Protein AF-A0A359AXW5-F1 (afdb_monomer)

Sequence (117 aa):
MQPSSLARLKNVVDSTGASISRNTLTEYLTFLSDAYLILGISNFSDKLSSRESLKKRYFSDNGLLHIFLLDANTKLMENIVALTLIKQYGDEVYYYNRNMEDKTIEVIPLWKWLLSF

Solvent-accessible surface area (backbone atoms only — not comparable to full-atom values): 7127 Å² total; per-residue (Å²): 109,77,70,46,39,60,69,57,54,48,52,56,46,37,73,73,74,51,82,75,56,72,66,58,53,50,52,53,53,47,51,36,38,76,68,55,51,38,47,74,33,30,42,68,85,48,55,82,80,47,35,79,46,40,29,31,64,38,53,70,46,63,69,68,51,46,77,80,44,82,88,38,65,69,58,48,52,49,36,52,53,51,52,52,47,37,74,73,52,46,91,75,46,57,45,82,83,78,94,62,95,69,81,88,79,83,86,73,58,69,70,65,63,68,71,71,112

Mean predicted aligned error: 9.08 Å

Nearest PDB structures (foldseek):
  5dym-assembly1_A-2  TM=5.608E-01  e=2.732E-01  Clostridioides difficile R20291
  5nbc-assembly1_C  TM=4.151E-01  e=8.965E-02  Francisella tularensis
  1j0r-assembly2_B  TM=4.374E-01  e=1.244E-01  Bacillus subtilis
  5nbc-assembly1_D  TM=4.176E-01  e=3.552E-01  Francisella tularensis
  2w57-assembly1_B  TM=4.212E-01  e=3.326E-01  Vibrio cholerae

Foldseek 3Di:
DAWDFLVRVQVVCVVVVDHDDSVVSLVVVVVCVVVQQKDWAAAPPDDPVCRSGTTDIAGPDLVVVVVVDDPCVVVSVVRVVQNVCCVVPPNVDHDHDDPDPDDDDDPPDVVVVVVPD

Secondary structure (DSSP, 8-state):
---EEHHHHHHHHHTTT----HHHHHHHHHHHHHTTSEEEEEETT--HHHHTTEEEEEES-HHHHHHT-SS-HHHHHHHHHHHHHHHHHGGG-EE-----SS-------THHHHTT-

Radius of gyration: 16.2 Å; Cα contacts (8 Å, |Δi|>4): 102; chains: 1; bounding box: 44×38×41 Å

pLDDT: mean 81.5, std 17.87, range [36.25, 97.25]

Structure (mmCIF, N/CA/C/O backbone):
data_AF-A0A359AXW5-F1
#
_entry.id   AF-A0A359AXW5-F1
#
loop_
_atom_site.group_PDB
_atom_site.id
_atom_site.type_symbol
_atom_site.label_atom_id
_atom_site.label_alt_id
_atom_site.label_comp_id
_atom_site.label_asym_id
_atom_site.label_entity_id
_atom_site.label_seq_id
_atom_site.pdbx_PDB_ins_code
_atom_site.Cartn_x
_atom_site.Cartn_y
_atom_site.Cartn_z
_atom_site.occupancy
_atom_site.B_iso_or_equiv
_atom_site.auth_seq_id
_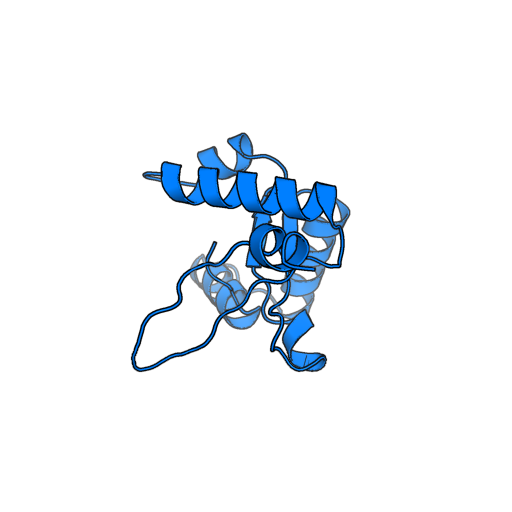atom_site.auth_comp_id
_atom_site.auth_asym_id
_atom_site.auth_atom_id
_atom_site.pdbx_PDB_model_num
ATOM 1 N N . MET A 1 1 ? -6.572 -4.551 -1.195 1.00 83.38 1 MET A N 1
ATOM 2 C CA . MET A 1 1 ? -5.268 -4.842 -1.800 1.00 83.38 1 MET A CA 1
ATOM 3 C C . MET A 1 1 ? -4.534 -5.889 -0.986 1.00 83.38 1 MET A C 1
ATOM 5 O O . MET A 1 1 ? -4.744 -5.988 0.220 1.00 83.38 1 MET A O 1
ATOM 9 N N . GLN A 1 2 ? -3.675 -6.677 -1.633 1.00 84.56 2 GLN A N 1
ATOM 10 C CA . GLN A 1 2 ? -2.880 -7.687 -0.935 1.00 84.56 2 GLN A CA 1
ATOM 11 C C . GLN A 1 2 ? -1.765 -7.023 -0.109 1.00 84.56 2 GLN A C 1
ATOM 13 O O . GLN A 1 2 ? -1.105 -6.108 -0.615 1.00 84.56 2 GLN A O 1
ATOM 18 N N . PRO A 1 3 ? -1.533 -7.458 1.142 1.00 86.44 3 PRO A N 1
ATOM 19 C CA . PRO A 1 3 ? -0.438 -6.941 1.949 1.00 86.44 3 PRO A CA 1
ATOM 20 C C . PRO A 1 3 ? 0.888 -7.287 1.269 1.00 86.44 3 PRO A C 1
ATOM 22 O O . PRO A 1 3 ? 1.121 -8.425 0.866 1.00 86.44 3 PRO A O 1
ATOM 25 N N . SER A 1 4 ? 1.745 -6.284 1.101 1.00 87.12 4 SER A N 1
ATOM 26 C CA . SER A 1 4 ? 3.009 -6.437 0.379 1.00 87.12 4 SER A CA 1
ATOM 27 C C . SER A 1 4 ? 4.169 -6.010 1.260 1.00 87.12 4 SER A C 1
ATOM 29 O O . SER A 1 4 ? 4.184 -4.895 1.791 1.00 87.12 4 SER A O 1
ATOM 31 N N . SER A 1 5 ? 5.141 -6.911 1.411 1.00 88.00 5 SER A N 1
ATOM 32 C CA . SER A 1 5 ? 6.384 -6.624 2.120 1.00 88.00 5 SER A CA 1
ATOM 33 C C . SER A 1 5 ? 7.282 -5.711 1.286 1.00 88.00 5 SER A C 1
ATOM 35 O O . SER A 1 5 ? 7.239 -5.737 0.052 1.00 88.00 5 SER A O 1
ATOM 37 N N . LEU A 1 6 ? 8.154 -4.951 1.950 1.00 89.75 6 LEU A N 1
ATOM 38 C CA . LEU A 1 6 ? 9.176 -4.141 1.273 1.00 89.75 6 LEU A CA 1
ATOM 39 C C . LEU A 1 6 ? 10.050 -4.980 0.329 1.00 89.75 6 LEU A C 1
ATOM 41 O O . LEU A 1 6 ? 10.399 -4.528 -0.756 1.00 89.75 6 LEU A O 1
ATOM 45 N N . ALA A 1 7 ? 10.358 -6.226 0.700 1.00 89.88 7 ALA A N 1
ATOM 46 C CA . ALA A 1 7 ? 11.107 -7.140 -0.159 1.00 89.88 7 ALA A CA 1
ATOM 47 C C . ALA A 1 7 ? 10.349 -7.469 -1.456 1.00 89.88 7 ALA A C 1
ATOM 49 O O . ALA A 1 7 ? 10.940 -7.437 -2.531 1.00 89.88 7 ALA A O 1
ATOM 50 N N . ARG A 1 8 ? 9.037 -7.730 -1.372 1.00 90.50 8 ARG A N 1
ATOM 51 C CA . ARG A 1 8 ? 8.209 -7.989 -2.556 1.00 90.50 8 ARG A CA 1
ATOM 52 C C . ARG A 1 8 ? 8.155 -6.766 -3.470 1.00 90.50 8 ARG A C 1
ATOM 54 O O . ARG A 1 8 ? 8.312 -6.921 -4.674 1.00 90.50 8 ARG A O 1
ATOM 61 N N . LEU A 1 9 ? 7.965 -5.572 -2.906 1.00 91.69 9 LEU A N 1
ATOM 62 C CA . LEU A 1 9 ? 7.949 -4.321 -3.672 1.00 91.69 9 LEU A CA 1
ATOM 63 C C . LEU A 1 9 ? 9.293 -4.061 -4.361 1.00 91.69 9 LEU A C 1
ATOM 65 O O . LEU A 1 9 ? 9.310 -3.754 -5.548 1.00 91.69 9 LEU A O 1
ATOM 69 N N . LYS A 1 10 ? 10.413 -4.269 -3.657 1.00 93.25 10 LYS A N 1
ATOM 70 C CA . LYS A 1 10 ? 11.752 -4.154 -4.245 1.00 93.25 10 LYS A CA 1
ATOM 71 C C . LYS A 1 10 ? 11.918 -5.097 -5.437 1.00 93.25 10 LYS A C 1
ATOM 73 O O . LYS A 1 10 ? 12.327 -4.647 -6.495 1.00 93.25 10 LYS A O 1
ATOM 78 N N . ASN A 1 11 ? 11.529 -6.364 -5.291 1.00 92.69 11 ASN A N 1
ATOM 79 C CA . ASN A 1 11 ? 11.633 -7.346 -6.373 1.00 92.69 11 ASN A CA 1
ATOM 80 C C . ASN A 1 11 ? 10.791 -6.955 -7.600 1.00 92.69 11 ASN A C 1
ATOM 82 O O . ASN A 1 11 ? 11.213 -7.194 -8.726 1.00 92.69 11 ASN A O 1
ATOM 86 N N . VAL A 1 12 ? 9.616 -6.344 -7.397 1.00 92.31 12 VAL A N 1
ATOM 87 C CA . VAL A 1 12 ? 8.801 -5.813 -8.503 1.00 92.31 12 VAL A CA 1
ATOM 88 C C . VAL A 1 12 ? 9.539 -4.682 -9.218 1.00 92.31 12 VAL A C 1
ATOM 90 O O . VAL A 1 12 ? 9.612 -4.703 -10.441 1.00 92.31 12 VAL A O 1
ATOM 93 N N . VAL A 1 13 ? 10.130 -3.735 -8.486 1.00 92.75 13 VAL A N 1
ATOM 94 C CA . VAL A 1 13 ? 10.904 -2.645 -9.101 1.00 92.75 13 VAL A CA 1
ATOM 95 C C . VAL A 1 13 ? 12.136 -3.187 -9.827 1.00 92.75 13 VAL A C 1
ATOM 97 O O . VAL A 1 13 ? 12.327 -2.876 -10.999 1.00 92.75 13 VAL A O 1
ATOM 100 N N . ASP A 1 14 ? 12.902 -4.077 -9.196 1.00 92.31 14 ASP A N 1
ATOM 101 C CA . ASP A 1 14 ? 14.085 -4.692 -9.805 1.00 92.31 14 ASP A CA 1
ATOM 102 C C . ASP A 1 14 ? 13.731 -5.445 -11.103 1.00 92.31 14 ASP A C 1
ATOM 104 O O . ASP A 1 14 ? 14.499 -5.419 -12.064 1.00 92.31 14 ASP A O 1
ATOM 108 N N . SER A 1 15 ? 12.543 -6.065 -11.175 1.00 92.38 15 SER A N 1
ATOM 109 C CA . SER A 1 15 ? 12.077 -6.776 -12.377 1.00 92.38 15 SER A CA 1
ATOM 110 C C . SER A 1 15 ? 11.846 -5.871 -13.593 1.00 92.38 15 SER A C 1
ATOM 112 O O . SER A 1 15 ? 11.801 -6.363 -14.717 1.00 92.38 15 SER A O 1
ATOM 114 N N . THR A 1 16 ? 11.753 -4.552 -13.395 1.00 92.19 16 THR A N 1
ATOM 115 C CA . THR A 1 16 ? 11.665 -3.565 -14.486 1.00 92.19 16 THR A CA 1
ATOM 116 C C . THR A 1 16 ? 13.027 -3.216 -15.100 1.00 92.19 16 THR A C 1
ATOM 118 O O . THR A 1 16 ? 13.086 -2.457 -16.063 1.00 92.19 16 THR A O 1
ATOM 121 N N . GLY A 1 17 ? 14.128 -3.750 -14.553 1.00 90.25 17 GLY A N 1
ATOM 122 C CA . GLY A 1 17 ? 15.502 -3.419 -14.946 1.00 90.25 17 GLY A CA 1
ATOM 123 C C . GLY A 1 17 ? 16.129 -2.276 -14.137 1.00 90.25 17 GLY A C 1
ATOM 124 O O . GLY A 1 17 ? 17.329 -2.033 -14.253 1.00 90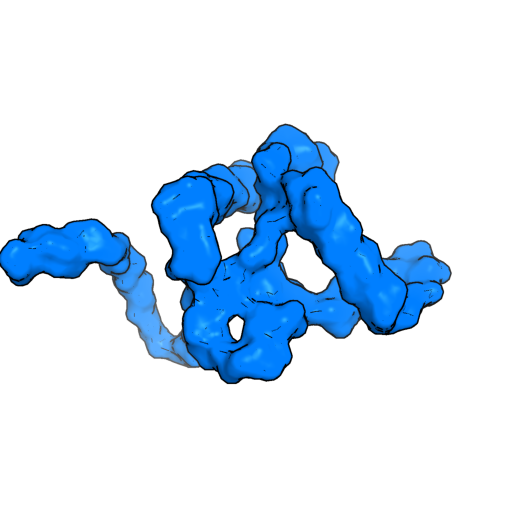.25 17 GLY A O 1
ATOM 125 N N . ALA A 1 18 ? 15.356 -1.604 -13.278 1.00 85.94 18 ALA A N 1
ATOM 126 C CA . ALA A 1 18 ? 15.848 -0.583 -12.358 1.00 85.94 18 ALA A CA 1
ATOM 127 C C . ALA A 1 18 ? 16.196 -1.198 -10.989 1.00 85.94 18 ALA A C 1
ATOM 129 O O . ALA A 1 18 ? 15.310 -1.517 -10.202 1.00 85.94 18 ALA A O 1
ATOM 130 N N . SER A 1 19 ? 17.488 -1.348 -10.679 1.00 88.19 19 SER A N 1
ATOM 131 C CA . SER A 1 19 ? 17.936 -1.828 -9.362 1.00 88.19 19 SER A CA 1
ATOM 132 C C . SER A 1 19 ? 17.947 -0.690 -8.342 1.00 88.19 19 SER A C 1
ATOM 134 O O . SER A 1 19 ? 18.732 0.250 -8.472 1.00 88.19 19 SER A O 1
ATOM 136 N N . ILE A 1 20 ? 17.138 -0.804 -7.287 1.00 92.50 20 ILE A N 1
ATOM 137 C CA . ILE A 1 20 ? 17.085 0.187 -6.198 1.00 92.50 20 ILE A CA 1
ATOM 138 C C . ILE A 1 20 ? 17.498 -0.406 -4.848 1.00 92.50 20 ILE A C 1
ATOM 140 O O . ILE A 1 20 ? 17.315 -1.596 -4.584 1.00 92.50 20 ILE A O 1
ATOM 144 N N . SER A 1 21 ? 18.048 0.424 -3.956 1.00 92.88 21 SER A N 1
ATOM 145 C CA . SER A 1 21 ? 18.343 0.011 -2.578 1.00 92.88 21 SER A CA 1
ATOM 146 C C . SER A 1 21 ? 17.058 -0.093 -1.740 1.00 92.88 21 SER A C 1
ATOM 148 O O . SER A 1 21 ? 16.042 0.530 -2.057 1.00 92.88 21 SER A O 1
ATOM 150 N N . ARG A 1 22 ? 17.084 -0.859 -0.637 1.00 90.38 22 ARG A N 1
ATOM 151 C CA . ARG A 1 22 ? 15.937 -0.920 0.294 1.00 90.38 22 ARG A CA 1
ATOM 152 C C . ARG A 1 22 ? 15.643 0.433 0.944 1.00 90.38 22 ARG A C 1
ATOM 154 O O . ARG A 1 22 ? 14.474 0.756 1.105 1.00 90.38 22 ARG A O 1
ATOM 161 N N . ASN A 1 23 ? 16.675 1.205 1.287 1.00 93.12 23 ASN A N 1
ATOM 162 C CA . ASN A 1 23 ? 16.507 2.520 1.912 1.00 93.12 23 ASN A CA 1
ATOM 163 C C . ASN A 1 23 ? 15.802 3.479 0.955 1.00 93.12 23 ASN A C 1
ATOM 165 O O . ASN A 1 23 ? 14.806 4.083 1.331 1.00 93.12 23 ASN A O 1
ATOM 169 N N . THR A 1 24 ? 16.238 3.501 -0.308 1.00 94.12 24 THR A N 1
ATOM 170 C CA . THR A 1 24 ? 15.593 4.288 -1.364 1.00 94.12 24 THR A CA 1
ATOM 171 C C . THR A 1 24 ? 14.124 3.897 -1.519 1.00 94.12 24 THR A C 1
ATOM 173 O O . THR A 1 24 ? 13.261 4.762 -1.531 1.00 94.12 24 THR A O 1
ATOM 176 N N . LEU A 1 25 ? 13.795 2.601 -1.569 1.00 93.06 25 LEU A N 1
ATOM 177 C CA . LEU A 1 25 ? 12.392 2.174 -1.642 1.00 93.06 25 LEU A CA 1
ATOM 178 C C . LEU A 1 25 ? 11.563 2.693 -0.456 1.00 93.06 25 LEU A C 1
ATOM 180 O O . LEU A 1 25 ? 10.445 3.164 -0.654 1.00 93.06 25 LEU A O 1
ATOM 184 N N . THR A 1 26 ? 12.094 2.592 0.763 1.00 92.88 26 THR A N 1
ATOM 185 C CA . THR A 1 26 ? 11.416 3.085 1.967 1.00 92.88 26 THR A CA 1
ATOM 186 C C . THR A 1 26 ? 11.194 4.594 1.900 1.00 92.88 26 THR A C 1
ATOM 188 O O . THR A 1 26 ? 10.074 5.031 2.133 1.00 92.88 26 THR A O 1
ATOM 191 N N . GLU A 1 27 ? 12.207 5.374 1.514 1.00 95.38 27 GLU A N 1
ATOM 192 C CA . GLU A 1 27 ? 12.099 6.832 1.353 1.00 95.38 27 GLU A CA 1
ATOM 193 C C . GLU A 1 27 ? 11.006 7.219 0.354 1.00 95.38 27 GLU A C 1
ATOM 195 O O . GLU A 1 27 ? 10.155 8.044 0.668 1.00 95.38 27 GLU A O 1
ATOM 200 N N . TYR A 1 28 ? 10.955 6.573 -0.815 1.00 95.00 28 TYR A N 1
ATOM 201 C CA . TYR A 1 28 ? 9.908 6.848 -1.801 1.00 95.00 28 TYR A CA 1
ATOM 202 C C . TYR A 1 28 ? 8.511 6.481 -1.287 1.00 95.00 28 TYR A C 1
ATOM 204 O O . TYR A 1 28 ? 7.555 7.207 -1.543 1.00 95.00 28 TYR A O 1
ATOM 212 N N . LEU A 1 29 ? 8.367 5.380 -0.543 1.00 93.38 29 LEU A N 1
ATOM 213 C CA . LEU A 1 29 ? 7.087 5.033 0.083 1.00 93.38 29 LEU A CA 1
ATOM 214 C C . LEU A 1 29 ? 6.672 6.057 1.148 1.00 93.38 29 LEU A C 1
ATOM 216 O O . LEU A 1 29 ? 5.481 6.354 1.260 1.00 93.38 29 LEU A O 1
ATOM 220 N N . THR A 1 30 ? 7.630 6.605 1.896 1.00 94.19 30 THR A N 1
ATOM 221 C CA . THR A 1 30 ? 7.393 7.715 2.823 1.00 94.19 30 THR A CA 1
ATOM 222 C C . THR A 1 30 ? 6.949 8.958 2.061 1.00 94.19 30 THR A C 1
ATOM 224 O O . THR A 1 30 ? 5.883 9.476 2.362 1.00 94.19 30 THR A O 1
ATOM 227 N N . PHE A 1 31 ? 7.640 9.354 0.986 1.00 97.25 31 PHE A N 1
ATOM 228 C CA . PHE A 1 31 ? 7.226 10.491 0.153 1.00 97.25 31 PHE A CA 1
ATOM 229 C C . PHE A 1 31 ? 5.816 10.334 -0.423 1.00 97.25 31 PHE A C 1
ATOM 231 O O . PHE A 1 31 ? 5.051 11.291 -0.430 1.00 97.25 31 PHE A O 1
ATOM 238 N N . LEU A 1 32 ? 5.436 9.133 -0.873 1.00 95.75 32 LEU A N 1
ATOM 239 C CA . LEU A 1 32 ? 4.072 8.867 -1.345 1.00 95.75 32 LEU A CA 1
ATOM 240 C C . LEU A 1 32 ? 3.031 8.995 -0.222 1.00 95.75 32 LEU A C 1
ATOM 242 O O . LEU A 1 32 ? 1.903 9.413 -0.483 1.00 95.75 32 LEU A O 1
ATOM 246 N N . SER A 1 33 ? 3.390 8.614 1.004 1.00 93.81 33 SER A N 1
ATOM 247 C CA . SER A 1 33 ? 2.504 8.715 2.170 1.00 93.81 33 SER A CA 1
ATOM 248 C C . SER A 1 33 ? 2.370 10.170 2.629 1.00 93.81 33 SER A C 1
ATOM 250 O O . SER A 1 33 ? 1.255 10.651 2.815 1.00 93.81 33 SER A O 1
ATOM 252 N N . ASP A 1 34 ? 3.486 10.898 2.710 1.00 95.88 34 ASP A N 1
ATOM 253 C CA . ASP A 1 34 ? 3.544 12.315 3.088 1.00 95.88 34 ASP A CA 1
ATOM 254 C C . ASP A 1 34 ? 2.834 13.207 2.060 1.00 95.88 34 ASP A C 1
ATOM 256 O O . ASP A 1 34 ? 2.160 14.170 2.419 1.00 95.88 34 ASP A O 1
ATOM 260 N N . ALA A 1 35 ? 2.917 12.850 0.773 1.00 96.75 35 ALA A N 1
ATOM 261 C CA . ALA A 1 35 ? 2.169 13.489 -0.309 1.00 96.75 35 ALA A CA 1
ATOM 262 C C . ALA A 1 35 ? 0.688 13.068 -0.365 1.00 96.75 35 ALA A C 1
ATOM 264 O O . ALA A 1 35 ? -0.027 13.469 -1.284 1.00 96.75 35 ALA A O 1
ATOM 265 N N . TYR A 1 36 ? 0.219 12.249 0.582 1.00 93.75 36 TYR A N 1
ATOM 266 C CA . TYR A 1 36 ? -1.161 11.768 0.657 1.00 93.75 36 TYR A CA 1
ATOM 267 C C . TYR A 1 36 ? -1.621 10.973 -0.578 1.00 93.75 36 TYR A C 1
ATOM 269 O O . TYR A 1 36 ? -2.815 10.886 -0.858 1.00 93.75 36 TYR A O 1
ATOM 277 N N . LEU A 1 37 ? -0.694 10.371 -1.331 1.00 95.44 37 LEU A N 1
ATOM 278 C CA . LEU A 1 37 ? -1.012 9.523 -2.487 1.00 95.44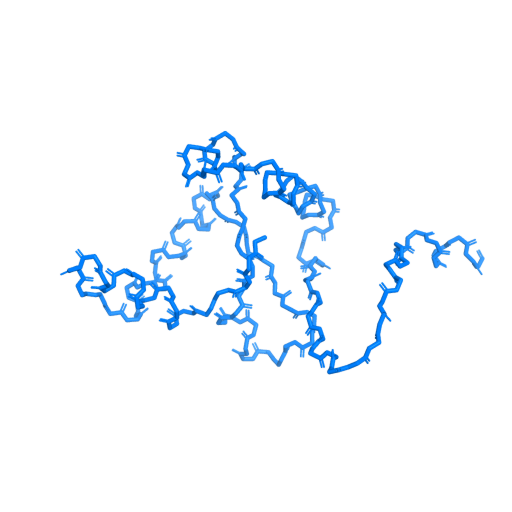 37 LEU A CA 1
ATOM 279 C C . LEU A 1 37 ? -1.392 8.110 -2.055 1.00 95.44 37 LEU A C 1
ATOM 281 O O . LEU A 1 37 ? -2.252 7.479 -2.676 1.00 95.44 37 LEU A O 1
ATOM 285 N N . ILE A 1 38 ? -0.761 7.621 -0.985 1.00 94.81 38 ILE A N 1
ATOM 286 C CA . ILE A 1 38 ? -1.047 6.308 -0.417 1.00 94.81 38 ILE A CA 1
ATOM 287 C C . ILE A 1 38 ? -1.314 6.381 1.082 1.00 94.81 38 ILE A C 1
ATOM 289 O O . ILE A 1 38 ? -0.708 7.164 1.804 1.00 94.81 38 ILE A O 1
ATOM 293 N N . LEU A 1 39 ? -2.185 5.495 1.554 1.00 93.38 39 LEU A N 1
ATOM 294 C CA . LEU A 1 39 ? -2.503 5.309 2.965 1.00 93.38 39 LEU A CA 1
ATOM 295 C C . LEU A 1 39 ? -2.248 3.854 3.349 1.00 93.38 39 LEU A C 1
ATOM 297 O O . LEU A 1 39 ? -2.690 2.928 2.663 1.00 93.38 39 LEU A O 1
ATOM 301 N N . GLY A 1 40 ? -1.491 3.642 4.422 1.00 90.56 40 GLY A N 1
ATOM 302 C CA . GLY A 1 40 ? -1.093 2.316 4.885 1.00 90.56 40 GLY A CA 1
ATOM 303 C C . GLY A 1 40 ? -1.875 1.875 6.116 1.00 90.56 40 GLY A C 1
ATOM 304 O O . GLY A 1 40 ? -1.930 2.612 7.089 1.00 90.56 40 GLY A O 1
ATOM 305 N N . ILE A 1 41 ? -2.392 0.645 6.110 1.00 89.69 41 ILE A N 1
ATOM 306 C CA . ILE A 1 41 ? -2.920 -0.016 7.311 1.00 89.69 41 ILE A CA 1
ATOM 307 C C . ILE A 1 41 ? -2.061 -1.230 7.670 1.00 89.69 41 ILE A C 1
ATOM 309 O O . ILE A 1 41 ? -1.628 -2.001 6.799 1.00 89.69 41 ILE A O 1
ATOM 313 N N . SER A 1 42 ? -1.826 -1.398 8.966 1.00 86.69 42 SER A N 1
ATOM 314 C CA . SER A 1 42 ? -1.031 -2.490 9.534 1.00 86.69 42 SER A CA 1
ATOM 315 C C . SER A 1 42 ? -1.917 -3.679 9.901 1.00 86.69 42 SER A C 1
ATOM 317 O O . SER A 1 42 ? -3.134 -3.540 10.050 1.00 86.69 42 SER A O 1
ATOM 319 N N . ASN A 1 43 ? -1.324 -4.866 10.045 1.00 83.75 43 ASN A N 1
ATOM 320 C CA . ASN A 1 43 ? -2.068 -6.009 10.564 1.00 83.75 43 ASN A CA 1
ATOM 321 C C . ASN A 1 43 ? -2.291 -5.821 12.067 1.00 83.75 43 ASN A C 1
ATOM 323 O O . ASN A 1 43 ? -1.371 -5.428 12.789 1.00 83.75 43 ASN A O 1
ATOM 327 N N . PHE A 1 44 ? -3.476 -6.170 12.550 1.00 80.19 44 PHE A N 1
ATOM 328 C CA . PHE A 1 44 ? -3.800 -6.160 13.971 1.00 80.19 44 PHE A CA 1
ATOM 329 C C . PHE A 1 44 ? -2.853 -7.066 14.776 1.00 80.19 44 PHE A C 1
ATOM 331 O O . PHE A 1 44 ? -2.355 -6.676 15.834 1.00 80.19 44 PHE A O 1
ATOM 338 N N . SER A 1 45 ? -2.550 -8.258 14.246 1.00 71.62 45 SER A N 1
ATOM 339 C CA . SER A 1 45 ? -1.774 -9.293 14.943 1.00 71.62 45 SER A CA 1
ATOM 340 C C . SER A 1 45 ? -0.255 -9.199 14.763 1.00 71.62 45 SER A C 1
ATOM 342 O 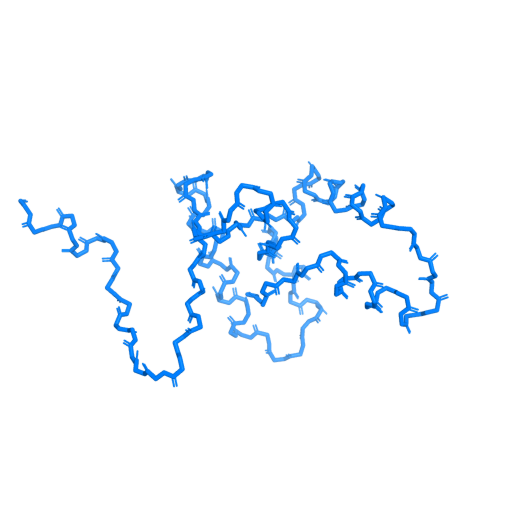O . SER A 1 45 ? 0.467 -10.038 15.302 1.00 71.62 45 SER A O 1
ATOM 344 N N . ASP A 1 46 ? 0.253 -8.229 14.000 1.00 67.56 46 ASP A N 1
ATOM 345 C CA . ASP A 1 46 ? 1.692 -8.125 13.747 1.00 67.56 46 ASP A CA 1
ATOM 346 C C . ASP A 1 46 ? 2.436 -7.620 14.993 1.00 67.56 46 ASP A C 1
ATOM 348 O O . ASP A 1 46 ? 2.020 -6.654 15.644 1.00 67.56 46 ASP A O 1
ATOM 352 N N . LYS A 1 47 ? 3.595 -8.236 15.282 1.00 61.72 47 LYS A N 1
ATOM 353 C CA . LYS A 1 47 ? 4.574 -7.712 16.250 1.00 61.72 47 LYS A CA 1
ATOM 354 C C . LYS A 1 47 ? 4.974 -6.292 15.838 1.00 61.72 47 LYS A C 1
ATOM 356 O O . LYS A 1 47 ? 5.017 -5.986 14.645 1.00 61.72 47 LYS A O 1
ATOM 361 N N . LEU A 1 48 ? 5.319 -5.438 16.804 1.00 59.38 48 LEU A N 1
ATOM 362 C CA . LEU A 1 48 ? 5.614 -4.018 16.559 1.00 59.38 48 LEU A CA 1
ATOM 363 C C . LEU A 1 48 ? 6.663 -3.802 15.444 1.00 59.38 48 LEU A C 1
ATOM 365 O O . LEU A 1 48 ? 6.503 -2.909 14.621 1.00 59.38 48 LEU A O 1
ATOM 369 N N . SER A 1 49 ? 7.668 -4.680 15.340 1.00 55.62 49 SER A N 1
ATOM 370 C CA . SER A 1 49 ? 8.691 -4.644 14.283 1.00 55.62 49 SER A CA 1
ATOM 371 C C . SER A 1 49 ? 8.183 -5.022 12.881 1.00 55.62 49 SER A C 1
ATOM 373 O O . SER A 1 49 ? 8.683 -4.504 11.887 1.00 55.62 49 SER A O 1
ATOM 375 N N . SER A 1 50 ? 7.185 -5.905 12.770 1.00 59.19 50 SER A N 1
ATOM 376 C CA . SER A 1 50 ? 6.585 -6.305 11.485 1.00 59.19 50 SER A CA 1
ATOM 377 C C . SER A 1 50 ? 5.578 -5.290 10.943 1.00 59.19 50 SER A C 1
ATOM 379 O O . SER A 1 50 ? 5.448 -5.195 9.718 1.00 59.19 50 SER A O 1
ATOM 381 N N . ARG A 1 51 ? 4.944 -4.497 11.826 1.00 59.62 51 ARG A N 1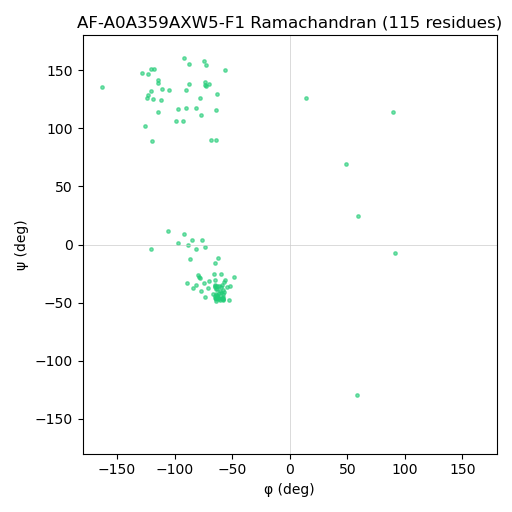
ATOM 382 C CA . ARG A 1 51 ? 3.934 -3.480 11.471 1.00 59.62 51 ARG A CA 1
ATOM 383 C C . ARG A 1 51 ? 4.458 -2.444 10.476 1.00 59.62 51 ARG A C 1
ATOM 385 O O . ARG A 1 51 ? 3.714 -1.993 9.616 1.00 59.62 51 ARG A O 1
ATOM 392 N N . GLU A 1 52 ? 5.750 -2.126 10.533 1.00 61.84 52 GLU A N 1
ATOM 393 C CA . GLU A 1 52 ? 6.386 -1.200 9.588 1.00 61.84 52 GLU A CA 1
ATOM 394 C C . GLU A 1 52 ? 6.610 -1.815 8.195 1.00 61.84 52 GLU A C 1
ATOM 396 O O . GLU A 1 52 ? 6.490 -1.140 7.172 1.00 61.84 52 GLU A O 1
ATOM 401 N N . SER A 1 53 ? 6.882 -3.121 8.128 1.00 66.81 53 SER A N 1
ATOM 402 C CA . SER A 1 53 ? 7.315 -3.788 6.893 1.00 66.81 53 SER A CA 1
ATOM 403 C C . SER A 1 53 ? 6.173 -4.317 6.017 1.00 66.81 53 SER A C 1
ATOM 405 O O . SER A 1 53 ? 6.304 -4.333 4.787 1.00 66.81 53 SER A O 1
ATOM 407 N N . LEU A 1 54 ? 5.065 -4.754 6.631 1.00 81.50 54 LEU A N 1
ATOM 408 C CA . LEU A 1 54 ? 3.948 -5.423 5.963 1.00 81.50 54 LEU A CA 1
ATOM 409 C C . LEU A 1 54 ? 2.656 -4.618 6.135 1.00 81.50 54 LEU A C 1
ATOM 411 O O . LEU A 1 54 ? 1.858 -4.839 7.043 1.00 81.50 54 LEU A O 1
ATOM 415 N N . LYS A 1 55 ? 2.428 -3.699 5.199 1.00 85.62 55 LYS A N 1
ATOM 416 C CA . LYS A 1 55 ? 1.240 -2.840 5.180 1.00 85.62 55 LYS A CA 1
ATOM 417 C C . LYS A 1 55 ? 0.377 -3.162 3.962 1.00 85.62 55 LYS A C 1
ATOM 419 O O . LYS A 1 55 ? 0.900 -3.400 2.864 1.00 85.62 55 LYS A O 1
ATOM 424 N N . LYS A 1 56 ? -0.947 -3.138 4.132 1.00 90.75 56 LYS A N 1
ATOM 425 C CA . LYS A 1 56 ? -1.855 -2.933 2.996 1.00 90.75 56 LYS A CA 1
ATOM 426 C C . LYS A 1 56 ? -1.836 -1.442 2.686 1.00 90.75 56 LYS A C 1
ATOM 428 O O . LYS A 1 56 ? -2.040 -0.638 3.588 1.00 90.75 56 LYS A O 1
ATOM 433 N N . ARG A 1 57 ? -1.547 -1.084 1.439 1.00 92.94 57 ARG A N 1
ATOM 434 C CA . ARG A 1 57 ? -1.479 0.308 0.981 1.00 92.94 57 ARG A CA 1
ATOM 435 C C . ARG A 1 57 ? -2.647 0.560 0.040 1.00 92.94 57 ARG A C 1
ATOM 437 O O . ARG A 1 57 ? -2.904 -0.284 -0.813 1.00 92.94 57 ARG A O 1
ATOM 444 N N . TYR A 1 58 ? -3.338 1.670 0.230 1.00 95.19 58 TYR A N 1
ATOM 445 C CA . TYR A 1 58 ? -4.511 2.102 -0.526 1.00 95.19 58 TYR A CA 1
ATOM 446 C C . TYR A 1 58 ? -4.222 3.447 -1.171 1.00 95.19 58 TYR A C 1
ATOM 448 O O . TYR A 1 58 ? -3.425 4.210 -0.636 1.00 95.19 58 TYR A O 1
ATOM 456 N N . PHE A 1 59 ? -4.849 3.732 -2.306 1.00 96.38 59 PHE A N 1
ATOM 457 C CA . PHE A 1 59 ? -4.703 5.023 -2.975 1.00 96.38 59 PHE A CA 1
ATOM 458 C C . PHE A 1 59 ? -5.733 5.991 -2.417 1.00 96.38 59 PHE A C 1
ATOM 460 O O . PHE A 1 59 ? -6.889 5.605 -2.247 1.00 96.38 59 PHE A O 1
ATOM 467 N N . SER A 1 60 ? -5.339 7.237 -2.175 1.00 96.06 60 SER A N 1
ATOM 468 C CA . SER A 1 60 ? -6.272 8.289 -1.750 1.00 96.06 60 SER A CA 1
ATOM 469 C C . SER A 1 60 ? -7.319 8.619 -2.817 1.00 96.06 60 SER A C 1
ATOM 471 O O . SER A 1 60 ? -8.455 8.944 -2.478 1.00 96.06 60 SER A O 1
ATOM 473 N N . ASP A 1 61 ? -6.958 8.471 -4.094 1.00 95.50 61 ASP A N 1
ATOM 474 C CA . ASP A 1 61 ? -7.831 8.687 -5.244 1.00 95.50 61 ASP A CA 1
ATOM 475 C C . ASP A 1 61 ? -8.129 7.366 -5.972 1.00 95.50 61 ASP A C 1
ATOM 477 O O . ASP A 1 61 ? -7.236 6.627 -6.403 1.00 95.50 61 ASP A O 1
ATOM 481 N N . ASN A 1 62 ? -9.418 7.062 -6.118 1.00 94.12 62 ASN A N 1
ATOM 482 C CA . ASN A 1 62 ? -9.874 5.828 -6.744 1.00 94.12 62 ASN A CA 1
ATOM 483 C C . ASN A 1 62 ? -9.804 5.862 -8.279 1.00 94.12 62 ASN A C 1
ATOM 485 O O . ASN A 1 62 ? -9.636 4.818 -8.906 1.00 94.12 62 ASN A O 1
ATOM 489 N N . GLY A 1 63 ? -9.917 7.046 -8.882 1.00 94.62 63 GLY A N 1
ATOM 490 C CA . GLY A 1 63 ? -9.690 7.259 -10.307 1.00 94.62 63 GLY A CA 1
ATOM 491 C C . GLY A 1 63 ? -8.225 7.026 -10.665 1.00 94.62 63 GLY A C 1
ATOM 492 O O . GLY A 1 63 ? -7.943 6.306 -11.619 1.00 94.62 63 GLY A O 1
ATOM 493 N N . LEU A 1 64 ? -7.294 7.522 -9.844 1.00 93.88 64 LEU A N 1
ATOM 494 C CA . LEU A 1 64 ? -5.865 7.241 -10.005 1.00 93.88 64 LEU A CA 1
ATOM 495 C C . LEU A 1 64 ? -5.578 5.736 -9.930 1.00 93.88 64 LEU A C 1
ATOM 497 O O . LEU A 1 64 ? -4.883 5.197 -10.786 1.00 93.88 64 LEU A O 1
ATOM 501 N N . LEU A 1 65 ? -6.156 5.036 -8.950 1.00 94.81 65 LEU A N 1
ATOM 502 C CA . LEU A 1 65 ? -6.051 3.579 -8.857 1.00 94.81 65 LEU A CA 1
ATOM 503 C C . LEU A 1 65 ? -6.622 2.871 -10.095 1.00 94.81 65 LEU A C 1
ATOM 505 O O . LEU A 1 65 ? -6.031 1.904 -10.577 1.00 94.81 65 LEU A O 1
ATOM 509 N N . HIS A 1 66 ? -7.762 3.337 -10.608 1.00 95.25 66 HIS A N 1
ATOM 510 C CA . HIS A 1 66 ? -8.435 2.733 -11.756 1.00 95.25 66 HIS A CA 1
ATOM 511 C C . HIS A 1 66 ? -7.559 2.721 -13.015 1.00 95.25 66 HIS A C 1
ATOM 513 O O . HIS A 1 66 ? -7.568 1.724 -13.733 1.00 95.25 66 HIS A O 1
ATOM 519 N N . ILE A 1 67 ? -6.747 3.764 -13.229 1.00 95.00 67 ILE A N 1
ATOM 520 C CA . ILE A 1 67 ? -5.830 3.874 -14.379 1.00 95.00 67 ILE A CA 1
ATOM 521 C C . ILE A 1 67 ? -4.867 2.676 -14.460 1.00 95.00 67 ILE A C 1
ATOM 523 O O . ILE A 1 67 ? -4.475 2.270 -15.552 1.00 95.00 67 ILE A O 1
ATOM 527 N N . PHE A 1 68 ? -4.502 2.078 -13.322 1.00 89.69 68 PHE A N 1
ATOM 528 C CA . PHE A 1 68 ? -3.503 1.007 -13.252 1.00 89.69 68 PHE A CA 1
ATOM 529 C C . PHE A 1 68 ? -4.086 -0.416 -13.236 1.00 89.69 68 PHE A C 1
ATOM 531 O O . PHE A 1 68 ? -3.327 -1.381 -13.112 1.00 89.69 68 PHE A O 1
ATOM 538 N N . LEU A 1 69 ? -5.411 -0.586 -13.303 1.00 89.50 69 LEU A N 1
ATOM 539 C CA . LEU A 1 69 ? -6.063 -1.879 -13.080 1.00 89.50 69 LEU A CA 1
ATOM 540 C C . LEU A 1 69 ? -6.870 -2.360 -14.289 1.00 89.50 69 LEU A C 1
ATOM 542 O O . LEU A 1 69 ? -7.731 -1.656 -14.804 1.00 89.50 69 LEU A O 1
ATOM 546 N N . LEU A 1 70 ? -6.666 -3.627 -14.653 1.00 86.62 70 LEU A N 1
ATOM 547 C CA . LEU A 1 70 ? -7.579 -4.391 -15.505 1.00 86.62 70 LEU A CA 1
ATOM 548 C C . LEU A 1 70 ? -8.607 -5.095 -14.605 1.00 86.62 70 LEU A C 1
ATOM 550 O O . LEU A 1 70 ? -8.214 -5.676 -13.594 1.00 86.62 70 LEU A O 1
ATOM 554 N N . ASP A 1 71 ? -9.894 -5.010 -14.954 1.00 83.75 71 ASP A N 1
ATOM 555 C CA . ASP A 1 71 ? -11.030 -5.512 -14.155 1.00 83.75 71 ASP A CA 1
ATOM 556 C C . ASP A 1 71 ? -10.983 -5.065 -12.676 1.00 83.75 71 ASP A C 1
ATOM 558 O O . ASP A 1 71 ? -10.688 -5.805 -11.734 1.00 83.75 71 ASP A O 1
ATOM 562 N N . ALA A 1 72 ? -11.189 -3.761 -12.481 1.00 88.00 72 ALA A N 1
ATOM 563 C CA . ALA A 1 72 ? -10.830 -3.068 -11.249 1.00 88.00 72 ALA A CA 1
ATOM 564 C C . ALA A 1 72 ? -11.902 -3.115 -10.146 1.00 88.00 72 ALA A C 1
ATOM 566 O O . ALA A 1 72 ? -11.602 -2.748 -9.009 1.00 88.00 72 ALA A O 1
ATOM 567 N N . ASN A 1 73 ? -13.133 -3.541 -10.448 1.00 91.38 73 ASN A N 1
ATOM 568 C CA . ASN A 1 73 ? -14.316 -3.285 -9.612 1.00 91.38 73 ASN A CA 1
ATOM 569 C C . ASN A 1 73 ? -14.133 -3.713 -8.147 1.00 91.38 73 ASN A C 1
ATOM 571 O O . ASN A 1 73 ? -14.368 -2.922 -7.232 1.00 91.38 73 ASN A O 1
ATOM 575 N N . THR A 1 74 ? -13.628 -4.925 -7.905 1.00 91.62 74 THR A N 1
ATOM 576 C CA . THR A 1 74 ? -13.392 -5.426 -6.541 1.00 91.62 74 THR A CA 1
ATOM 577 C C . THR A 1 74 ? -12.336 -4.609 -5.798 1.00 91.62 74 THR A C 1
ATOM 579 O O . THR A 1 74 ? -12.516 -4.283 -4.626 1.00 91.62 74 THR A O 1
ATOM 582 N N . LYS A 1 75 ? -11.239 -4.242 -6.473 1.00 91.06 75 LYS A N 1
ATOM 583 C CA . LYS A 1 75 ? -10.146 -3.467 -5.867 1.00 91.06 75 LYS A CA 1
ATOM 584 C C . LYS A 1 75 ? -10.561 -2.023 -5.594 1.00 91.06 75 LYS A C 1
ATOM 586 O O . LYS A 1 75 ? -10.181 -1.489 -4.557 1.00 91.06 75 LYS A O 1
ATOM 591 N N . LEU A 1 76 ? -11.347 -1.419 -6.485 1.00 94.81 76 LEU A N 1
ATOM 592 C CA . LEU A 1 76 ? -11.899 -0.077 -6.304 1.00 94.81 76 LEU A CA 1
ATOM 593 C C . LEU A 1 76 ? -12.867 -0.037 -5.125 1.00 94.81 76 LEU A C 1
ATOM 595 O O . LEU A 1 76 ? -12.775 0.870 -4.303 1.00 94.81 76 LEU A O 1
ATOM 599 N N . MET A 1 77 ? -13.754 -1.029 -5.005 1.00 95.62 77 MET A N 1
ATOM 600 C CA . MET A 1 77 ? -14.678 -1.123 -3.875 1.00 95.62 77 MET A CA 1
ATOM 601 C C . MET A 1 77 ? -13.928 -1.320 -2.553 1.00 95.62 77 MET A C 1
ATOM 603 O O . MET A 1 77 ? -14.192 -0.602 -1.591 1.00 95.62 77 MET A O 1
ATOM 607 N N . GLU A 1 78 ? -12.950 -2.234 -2.511 1.00 93.88 78 GLU A N 1
ATOM 608 C CA . GLU A 1 78 ? -12.107 -2.425 -1.324 1.00 93.88 78 GLU A CA 1
ATOM 609 C C . GLU A 1 78 ? -11.375 -1.127 -0.938 1.00 93.88 78 GLU A C 1
ATOM 611 O O . GLU A 1 78 ? -11.287 -0.806 0.245 1.00 93.88 78 GLU A O 1
ATOM 616 N N . ASN A 1 79 ? -10.895 -0.354 -1.920 1.00 95.62 79 ASN A N 1
ATOM 617 C CA . ASN A 1 79 ? -10.230 0.927 -1.685 1.00 95.62 79 ASN A CA 1
ATOM 618 C C . ASN A 1 79 ? -11.184 1.967 -1.069 1.00 95.62 79 ASN A C 1
ATOM 620 O O . ASN A 1 79 ? -10.829 2.566 -0.060 1.00 95.62 79 ASN A O 1
ATOM 624 N N . ILE A 1 80 ? -12.417 2.120 -1.578 1.00 96.31 80 ILE A N 1
ATOM 625 C CA . ILE A 1 80 ? -13.426 3.030 -0.983 1.00 96.31 80 ILE A CA 1
ATOM 626 C C . ILE A 1 80 ? -13.714 2.652 0.467 1.00 96.31 80 ILE A C 1
ATOM 628 O O . ILE A 1 80 ? -13.749 3.524 1.335 1.00 96.31 80 ILE A O 1
ATOM 632 N N . VAL A 1 81 ? -13.921 1.361 0.738 1.00 95.44 81 VAL A N 1
ATOM 633 C CA . VAL A 1 81 ? -14.218 0.881 2.094 1.00 95.44 81 VAL A CA 1
ATOM 634 C C . VAL A 1 81 ? -13.053 1.195 3.029 1.00 95.44 81 VAL A C 1
ATOM 636 O O . VAL A 1 81 ? -13.268 1.755 4.101 1.00 95.44 81 VAL A O 1
ATOM 639 N N . ALA A 1 82 ? -11.818 0.909 2.609 1.00 93.25 82 ALA A N 1
ATOM 640 C CA . ALA A 1 82 ? -10.631 1.213 3.400 1.00 93.25 82 ALA A CA 1
ATOM 641 C C . ALA A 1 82 ? -10.486 2.717 3.679 1.00 93.25 82 ALA A C 1
ATOM 643 O O . ALA A 1 82 ? -10.306 3.098 4.833 1.00 93.25 82 ALA A O 1
ATOM 644 N N . LEU A 1 83 ? -10.627 3.574 2.661 1.00 95.00 83 LEU A N 1
ATOM 645 C CA . LEU A 1 83 ? -10.566 5.031 2.822 1.00 95.00 83 LEU A CA 1
ATOM 646 C C . LEU A 1 83 ? -11.648 5.554 3.768 1.00 95.00 83 LEU A C 1
ATOM 648 O O . LEU A 1 83 ? -11.381 6.427 4.588 1.00 95.00 83 LEU A O 1
ATOM 652 N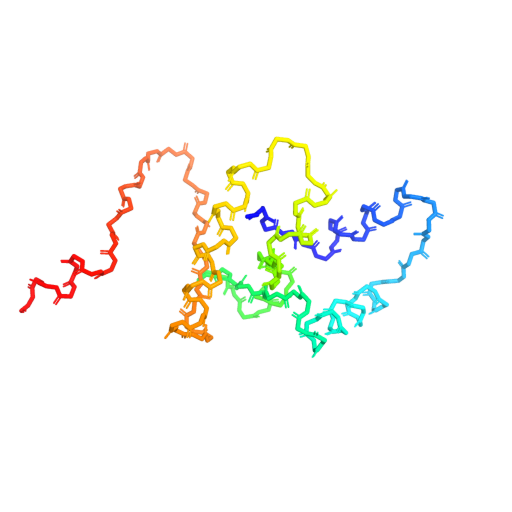 N . THR A 1 84 ? -12.859 5.006 3.672 1.00 95.44 84 THR A N 1
ATOM 653 C CA . THR A 1 84 ? -13.982 5.383 4.537 1.00 95.44 84 THR A CA 1
ATOM 654 C C . THR A 1 84 ? -13.676 5.057 5.996 1.00 95.44 84 THR A C 1
ATOM 656 O O . THR A 1 84 ? -13.846 5.909 6.864 1.00 95.44 84 THR A O 1
ATOM 659 N N . LEU A 1 85 ? -13.159 3.852 6.260 1.00 93.06 85 LEU A N 1
ATOM 660 C CA . LEU A 1 85 ? -12.761 3.431 7.602 1.00 93.06 85 LEU A CA 1
ATOM 661 C C . LEU A 1 85 ? -11.612 4.287 8.144 1.00 93.06 85 LEU A C 1
ATOM 663 O O . LEU A 1 85 ? -11.696 4.754 9.273 1.00 93.06 85 LEU A O 1
ATOM 667 N N . ILE A 1 86 ? -10.572 4.541 7.342 1.00 93.25 86 ILE A N 1
ATOM 668 C CA . ILE A 1 86 ? -9.434 5.387 7.741 1.00 93.25 86 ILE A CA 1
ATOM 669 C C . ILE A 1 86 ? -9.910 6.810 8.049 1.00 93.25 86 ILE A C 1
ATOM 671 O O . ILE A 1 86 ? -9.506 7.395 9.046 1.00 93.25 86 ILE A O 1
ATOM 675 N N . LYS A 1 87 ? -10.821 7.363 7.243 1.00 93.31 87 LYS A N 1
ATOM 676 C CA . LYS A 1 87 ? -11.396 8.689 7.493 1.00 93.31 87 LYS A CA 1
ATOM 677 C C . LYS A 1 87 ? -12.198 8.745 8.797 1.00 93.31 87 LYS A C 1
ATOM 679 O O . LYS A 1 87 ? -12.211 9.784 9.448 1.00 93.31 87 LYS A O 1
ATOM 684 N N . GLN A 1 88 ? -12.892 7.664 9.150 1.00 93.94 88 GLN A N 1
ATOM 685 C CA . GLN A 1 88 ? -13.757 7.615 10.328 1.00 93.94 88 GLN A CA 1
ATOM 686 C C . GLN A 1 88 ? -12.999 7.302 11.626 1.00 93.94 88 GLN A C 1
ATOM 688 O O . GLN A 1 88 ? -13.341 7.858 12.665 1.00 93.94 88 GLN A O 1
ATOM 693 N N . TYR A 1 89 ? -12.000 6.421 11.571 1.00 90.75 89 TYR A N 1
ATOM 694 C CA . TYR A 1 89 ? -11.334 5.858 12.753 1.00 90.75 89 TYR A CA 1
ATOM 695 C C . TYR A 1 89 ? -9.822 6.144 12.812 1.00 90.75 89 TYR A C 1
ATOM 697 O O . TYR A 1 89 ? -9.166 5.789 13.786 1.00 90.75 89 TYR A O 1
ATOM 705 N N . GLY A 1 90 ? -9.246 6.781 11.788 1.00 89.00 90 GLY A N 1
ATOM 706 C CA . GLY A 1 90 ? -7.834 7.163 11.758 1.00 89.00 90 GLY A CA 1
ATOM 707 C C . GLY A 1 90 ? -6.883 5.973 11.914 1.00 89.00 90 GLY A C 1
ATOM 708 O O . GLY A 1 90 ? -7.016 4.953 11.233 1.00 89.00 90 GLY A O 1
ATOM 709 N N . ASP A 1 91 ? -5.933 6.109 12.841 1.00 83.69 91 ASP A N 1
ATOM 710 C CA . ASP A 1 91 ? -4.873 5.127 13.112 1.00 83.69 91 ASP A CA 1
ATOM 711 C C . ASP A 1 91 ? -5.364 3.864 13.849 1.00 83.69 91 ASP A C 1
ATOM 713 O O . ASP A 1 91 ? -4.596 2.925 14.076 1.00 83.69 91 ASP A O 1
ATOM 717 N N . GLU A 1 92 ? -6.649 3.800 14.207 1.00 85.94 92 GLU A N 1
ATOM 718 C CA . GLU A 1 92 ? -7.262 2.624 14.834 1.00 85.94 92 GLU A CA 1
ATOM 719 C C . GLU A 1 92 ? -7.727 1.571 13.811 1.00 85.94 92 GLU A C 1
ATOM 721 O O . GLU A 1 92 ? -8.306 0.544 14.173 1.00 85.94 92 GLU A O 1
ATOM 726 N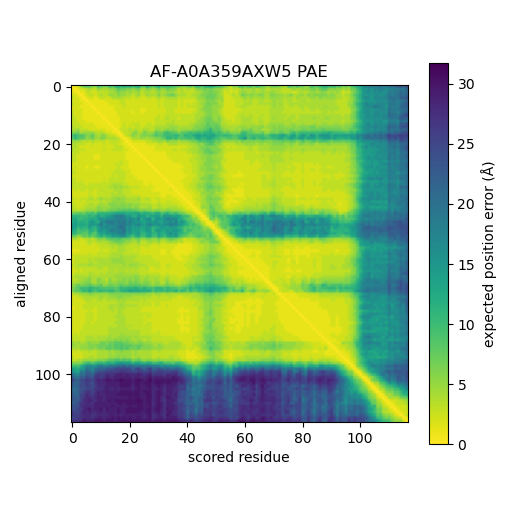 N . VAL A 1 93 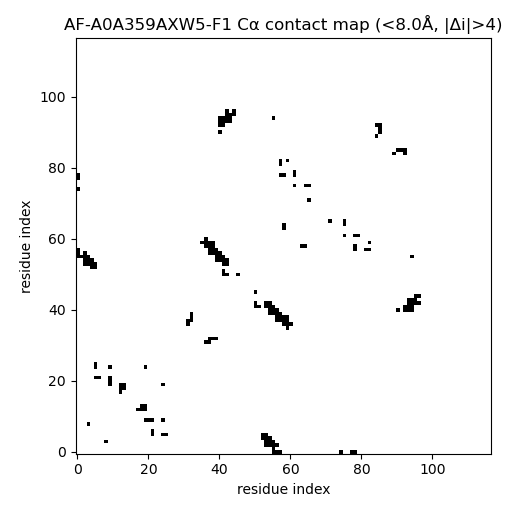? -7.458 1.789 12.519 1.00 87.38 93 VAL A N 1
ATOM 727 C CA . VAL A 1 93 ? -7.816 0.854 11.448 1.00 87.38 93 VAL A CA 1
ATOM 728 C C . VAL A 1 93 ? -6.702 -0.1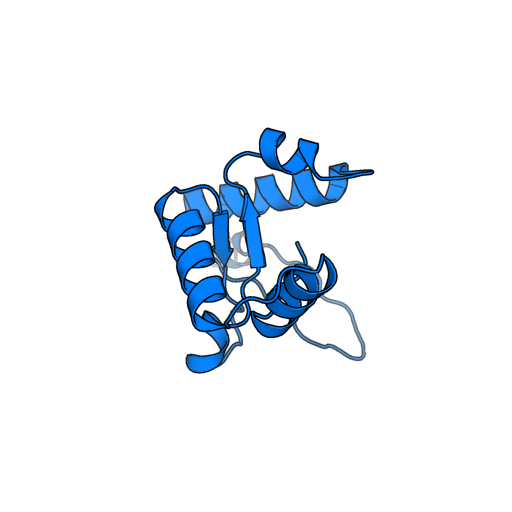53 11.195 1.00 87.38 93 VAL A C 1
ATOM 730 O O . VAL A 1 93 ? -5.616 0.167 10.711 1.00 87.38 93 VAL A O 1
ATOM 733 N N . TYR A 1 94 ? -7.029 -1.422 11.418 1.00 87.44 94 TYR A N 1
ATOM 734 C CA . TYR A 1 94 ? -6.146 -2.548 11.148 1.00 87.44 94 TYR A CA 1
ATOM 735 C C . TYR A 1 94 ? -6.817 -3.532 10.198 1.00 87.44 94 TYR A C 1
ATOM 737 O O . TYR A 1 94 ? -8.028 -3.745 10.255 1.00 87.44 94 TYR A O 1
ATOM 745 N N . TYR A 1 95 ? -6.026 -4.183 9.345 1.00 85.88 95 TYR A N 1
ATOM 746 C CA . TYR A 1 95 ? -6.502 -5.402 8.697 1.00 85.88 95 TYR A CA 1
ATOM 747 C C . TYR A 1 95 ? -6.204 -6.599 9.589 1.00 85.88 95 TYR A C 1
ATOM 749 O O . TYR A 1 95 ? -5.267 -6.586 10.383 1.00 85.88 95 TYR A O 1
ATOM 757 N N . TYR A 1 96 ? -6.975 -7.662 9.425 1.00 82.19 96 TYR A N 1
ATOM 758 C CA . TYR A 1 96 ? -6.692 -8.932 10.065 1.00 82.19 96 TYR A CA 1
ATOM 759 C C . TYR A 1 96 ? -6.464 -9.981 8.987 1.00 82.19 96 TYR A C 1
ATOM 761 O O . TYR A 1 96 ? -7.294 -10.153 8.095 1.00 82.19 96 TYR A O 1
ATOM 769 N N . ASN A 1 97 ? -5.316 -10.648 9.043 1.00 69.88 97 ASN A N 1
ATOM 770 C CA . ASN A 1 97 ? -5.028 -11.798 8.199 1.00 69.88 97 ASN A CA 1
ATOM 771 C C . ASN A 1 97 ? -4.618 -12.963 9.097 1.00 69.88 97 ASN A C 1
ATOM 773 O O . ASN A 1 97 ? -3.497 -12.995 9.606 1.00 69.88 97 ASN A O 1
ATOM 777 N N . ARG A 1 98 ? -5.546 -13.894 9.323 1.00 62.09 98 ARG A N 1
ATOM 778 C CA . ARG A 1 98 ? -5.262 -15.162 9.990 1.00 62.09 98 ARG A CA 1
ATOM 779 C C . ARG A 1 98 ? -5.045 -16.196 8.896 1.00 62.09 98 ARG A C 1
ATOM 781 O O . ARG A 1 98 ? -5.980 -16.492 8.158 1.00 62.09 98 ARG A O 1
ATOM 788 N N . ASN A 1 99 ? -3.841 -16.762 8.819 1.00 51.91 99 ASN A N 1
ATOM 789 C CA . ASN A 1 99 ? -3.638 -18.028 8.118 1.00 51.91 99 ASN A CA 1
ATOM 790 C C . ASN A 1 99 ? -4.443 -19.086 8.884 1.00 51.91 99 ASN A C 1
ATOM 792 O O . ASN A 1 99 ? -3.962 -19.638 9.870 1.00 51.91 99 ASN A O 1
ATOM 796 N N . MET A 1 100 ? -5.705 -19.282 8.514 1.00 45.47 100 MET A N 1
ATOM 797 C CA . MET A 1 100 ? -6.482 -20.422 8.976 1.00 45.47 100 MET A CA 1
ATOM 798 C C . MET A 1 100 ? -6.444 -21.457 7.878 1.00 45.47 100 MET A C 1
ATOM 800 O O . MET A 1 100 ? -7.068 -21.295 6.835 1.00 45.47 100 MET A O 1
ATOM 804 N N . GLU A 1 101 ? -5.665 -22.496 8.142 1.00 44.53 101 GLU A N 1
ATOM 805 C CA . GLU A 1 101 ? -5.551 -23.681 7.302 1.00 44.53 101 GLU A CA 1
ATOM 806 C C . GLU A 1 101 ? -6.876 -24.442 7.191 1.00 44.53 101 GLU A C 1
ATOM 808 O O . GLU A 1 101 ? -7.005 -25.262 6.303 1.00 44.53 101 GLU A O 1
ATOM 813 N N . ASP A 1 102 ? -7.885 -24.132 8.009 1.00 43.84 102 ASP A N 1
ATOM 814 C CA . ASP A 1 102 ? -9.240 -24.643 7.851 1.00 43.84 102 ASP A CA 1
ATOM 815 C C . ASP A 1 102 ? -10.238 -23.798 8.668 1.00 43.84 102 ASP A C 1
ATOM 817 O O . ASP A 1 102 ? -10.021 -23.547 9.854 1.00 43.84 102 ASP A O 1
ATOM 821 N N . LYS A 1 103 ? -11.374 -23.462 8.037 1.00 39.09 103 LYS A N 1
ATOM 822 C CA . LYS A 1 103 ? -12.661 -22.982 8.605 1.00 39.09 103 LYS A CA 1
ATOM 823 C C . LYS A 1 103 ? -12.878 -21.461 8.792 1.00 39.09 103 LYS A C 1
ATOM 825 O O . LYS A 1 103 ? -12.263 -20.783 9.605 1.00 39.09 103 LYS A O 1
ATOM 830 N N . THR A 1 104 ? -13.850 -21.004 7.996 1.00 36.25 104 THR A N 1
ATOM 831 C CA . THR A 1 104 ? -14.816 -19.889 8.070 1.00 36.25 104 THR A CA 1
ATOM 832 C C . THR A 1 104 ? -14.611 -18.776 9.108 1.00 36.25 104 THR A C 1
ATOM 834 O O . THR A 1 104 ? -14.638 -19.019 10.311 1.00 36.25 104 THR A O 1
ATOM 837 N N . ILE A 1 105 ? -14.581 -17.519 8.639 1.00 44.41 105 ILE A N 1
ATOM 838 C CA . ILE A 1 105 ? -14.875 -16.333 9.460 1.00 44.41 105 ILE A CA 1
ATOM 839 C C . ILE A 1 105 ? -16.155 -15.687 8.929 1.00 44.41 105 ILE A C 1
ATOM 841 O O . ILE A 1 105 ? -16.171 -15.147 7.823 1.00 44.41 105 ILE A O 1
ATOM 845 N N . GLU A 1 106 ? -17.213 -15.711 9.736 1.00 39.62 106 GLU A N 1
ATOM 846 C CA . GLU A 1 106 ? -18.287 -14.730 9.622 1.00 39.62 106 GLU A CA 1
ATOM 847 C C . GLU A 1 106 ? -17.697 -13.359 9.948 1.00 39.62 106 GLU A C 1
ATOM 849 O O . GLU A 1 106 ? -17.233 -13.113 11.063 1.00 39.62 106 GLU A O 1
ATOM 854 N N . VAL A 1 107 ? -17.686 -12.454 8.971 1.00 46.56 107 VAL A N 1
ATOM 855 C CA . VAL A 1 107 ? -17.400 -11.046 9.238 1.00 46.56 107 VAL A CA 1
ATOM 856 C C . VAL A 1 107 ? -18.582 -10.503 10.038 1.00 46.56 107 VAL A C 1
ATOM 858 O O . VAL A 1 107 ? -19.571 -10.051 9.469 1.00 46.56 107 VAL A O 1
ATOM 861 N N . ILE A 1 108 ? -18.504 -10.592 11.365 1.00 47.44 108 ILE A N 1
ATOM 862 C CA . ILE A 1 108 ? -19.399 -9.869 12.265 1.00 47.44 108 ILE A CA 1
ATOM 863 C C . ILE A 1 108 ? -18.889 -8.429 12.276 1.00 47.44 108 ILE A C 1
ATOM 865 O O . ILE A 1 108 ? -17.790 -8.181 12.778 1.00 47.44 108 ILE A O 1
ATOM 869 N N . PRO A 1 109 ? -19.624 -7.458 11.715 1.00 47.94 109 PRO A N 1
ATOM 870 C CA . PRO A 1 109 ? -19.170 -6.084 11.770 1.00 47.94 109 PRO A CA 1
ATOM 871 C C . PRO A 1 109 ? -19.290 -5.599 13.221 1.00 47.94 109 PRO A C 1
ATOM 873 O O . PRO A 1 109 ? -20.283 -5.884 13.893 1.00 47.94 109 PRO A O 1
ATOM 876 N N . LEU A 1 110 ? -18.278 -4.869 13.699 1.00 46.34 110 LEU A N 1
ATOM 877 C CA . LEU A 1 110 ? -18.144 -4.369 15.079 1.00 46.34 110 LEU A CA 1
ATOM 878 C C . LEU A 1 110 ? -19.411 -3.681 15.629 1.00 46.34 110 LEU A C 1
ATOM 880 O O . LEU A 1 110 ? -19.678 -3.758 16.827 1.00 46.34 110 LEU A O 1
ATOM 884 N N . TRP A 1 111 ? -20.251 -3.096 14.765 1.00 56.28 111 TRP A N 1
ATOM 885 C CA . TRP A 1 111 ? -21.542 -2.519 15.157 1.00 56.28 111 TRP A CA 1
ATOM 886 C C . TRP A 1 111 ? -22.512 -3.522 15.801 1.00 56.28 111 TRP A C 1
ATOM 888 O O . TRP A 1 111 ? -23.352 -3.133 16.604 1.00 56.28 111 TRP A O 1
ATOM 898 N N . LYS A 1 112 ? -22.388 -4.821 15.503 1.00 46.88 112 LYS A N 1
ATOM 899 C CA . LYS A 1 112 ? -23.287 -5.864 16.016 1.00 46.88 112 LYS A CA 1
ATOM 900 C C . LYS A 1 112 ? -22.925 -6.199 17.464 1.00 46.88 112 LYS A C 1
ATOM 902 O O . LYS A 1 112 ? -23.800 -6.553 18.242 1.00 46.88 112 LYS A O 1
ATOM 907 N N . TRP A 1 113 ? -21.650 -6.036 17.826 1.00 53.09 113 TRP A N 1
ATOM 908 C CA . TRP A 1 113 ? -21.143 -6.212 19.187 1.00 53.09 113 TRP A CA 1
ATOM 909 C C . TRP A 1 113 ? -21.492 -5.015 20.084 1.00 53.09 113 TRP A C 1
ATOM 911 O O . TRP A 1 113 ? -21.916 -5.202 21.218 1.00 53.09 113 TRP A O 1
ATOM 921 N N . LEU A 1 114 ? -21.408 -3.793 19.545 1.00 43.81 114 LEU A N 1
ATOM 922 C CA . LEU A 1 114 ? -21.758 -2.557 20.260 1.00 43.81 114 LEU A CA 1
ATOM 923 C C . LEU A 1 114 ? -23.248 -2.435 20.617 1.00 43.81 114 LEU A C 1
ATOM 925 O O . LEU A 1 114 ? -23.577 -1.756 21.579 1.00 43.81 114 LEU A O 1
ATOM 929 N N . LEU A 1 115 ? -24.141 -3.090 19.870 1.00 51.84 115 LEU A N 1
ATOM 930 C CA . LEU A 1 115 ? -25.590 -3.091 20.127 1.00 51.84 115 LEU A CA 1
ATOM 931 C C . LEU A 1 115 ? -26.054 -4.252 21.030 1.00 51.84 115 LEU A C 1
ATOM 933 O O . LEU A 1 115 ? -27.253 -4.492 21.143 1.00 51.84 115 LEU A O 1
ATOM 937 N N . SER A 1 116 ? -25.118 -5.000 21.626 1.00 54.69 116 SER A N 1
ATOM 938 C CA . SER A 1 116 ? -25.406 -6.167 22.479 1.00 54.69 116 SER A CA 1
ATOM 939 C C . SER A 1 116 ? -25.193 -5.915 23.984 1.00 54.69 116 SER A C 1
ATOM 941 O O . SER A 1 116 ? -25.201 -6.875 24.753 1.00 54.69 116 SER A O 1
ATOM 943 N N . PHE A 1 117 ? -25.014 -4.657 24.403 1.00 47.66 117 PHE A N 1
ATOM 944 C CA . PHE A 1 117 ? -25.024 -4.219 25.805 1.00 47.66 117 PHE A CA 1
ATOM 945 C C . PHE A 1 117 ? -26.073 -3.129 26.017 1.00 47.66 117 PHE A C 1
ATOM 947 O O . PHE A 1 117 ? -26.223 -2.284 25.105 1.00 47.66 117 PHE A O 1
#